Protein AF-A0A8J2U4X3-F1 (afdb_monomer_lite)

Organism: NCBI:txid508461

Secondary structure (DSSP, 8-state):
------SHHHHHHHHTT----GGGGSSS--HHHHHHHHHHHHHH-S-HHHHHHHHHH-TTSEEEEEEGGGG-SPPPSEE-SSEEEEEEE-SSSS--EES-GGGEEEEEEEEP--

pLDDT: mean 76.76, std 17.28, range [42.09, 93.88]

Foldseek 3Di:
DDDDDDPPPPLLVVLVPDDDDVVVVPLFDDPVVVVSVVVVCVVRNDDPSSQVSVCVVRVQADEAEEAPVVVPPDDALADDPFWGKWFFFDDPDDTDTDNDRRRGRYIYIHTYDD

Radius of gyration: 14.83 Å; chains: 1; bounding box: 54×32×28 Å

InterPro domains:
  IPR046132 Domain of unknown function DUF6129 [PF19624] (53-111)

Sequence (114 aa):
MTMLDTPVYEEAQLVQQFSPTPESSSEQLSMAFLNELADMLIAYHPSWQTVQWLRQRFPAIRFLLCSEDDMADREPFLGFEEFGFYLMAGGWGCASLTEDIDKSVGVIIATVES

Structure (mmCIF, N/CA/C/O backbone):
data_AF-A0A8J2U4X3-F1
#
_entry.id   AF-A0A8J2U4X3-F1
#
loop_
_atom_site.group_PDB
_atom_site.id
_atom_site.type_symbol
_atom_site.label_atom_id
_atom_site.label_alt_id
_atom_site.label_comp_id
_atom_site.label_asym_id
_atom_site.label_entity_id
_atom_site.label_seq_id
_atom_site.pdbx_PDB_ins_code
_atom_site.Cartn_x
_atom_site.Cartn_y
_atom_site.Cartn_z
_atom_site.occupancy
_atom_site.B_iso_or_equiv
_atom_site.auth_seq_id
_atom_site.auth_comp_id
_atom_site.auth_asym_id
_atom_site.auth_atom_id
_atom_site.pdbx_PDB_model_num
ATOM 1 N N . MET A 1 1 ? 40.016 3.148 1.981 1.00 42.12 1 MET A N 1
ATOM 2 C CA . MET A 1 1 ? 39.269 4.416 2.098 1.00 42.12 1 MET A CA 1
ATOM 3 C C . MET A 1 1 ? 37.998 4.233 1.280 1.00 42.12 1 MET A C 1
ATOM 5 O O . MET A 1 1 ? 37.941 4.656 0.136 1.00 42.12 1 MET A O 1
ATOM 9 N N . THR A 1 2 ? 37.052 3.448 1.795 1.00 42.09 2 THR A N 1
ATOM 10 C CA . THR A 1 2 ? 35.847 3.057 1.049 1.00 42.09 2 THR A CA 1
ATOM 11 C C . THR A 1 2 ? 34.768 4.064 1.399 1.00 42.09 2 THR A C 1
ATOM 13 O O . THR A 1 2 ? 34.184 3.998 2.472 1.00 42.09 2 THR A O 1
ATOM 16 N N . MET A 1 3 ? 34.606 5.064 0.547 1.00 50.16 3 MET A N 1
ATOM 17 C CA . MET A 1 3 ? 33.557 6.070 0.641 1.00 50.16 3 MET A CA 1
ATOM 18 C C . MET A 1 3 ? 33.057 6.230 -0.783 1.00 50.16 3 MET A C 1
ATOM 20 O O . MET A 1 3 ? 33.843 6.677 -1.613 1.00 50.16 3 MET A O 1
ATOM 24 N N . LEU A 1 4 ? 31.836 5.758 -1.040 1.00 51.00 4 LEU A N 1
ATOM 25 C CA . LEU A 1 4 ? 30.900 6.096 -2.124 1.00 51.00 4 LEU A CA 1
ATOM 26 C C . LEU A 1 4 ? 29.972 4.886 -2.336 1.00 51.00 4 LEU A C 1
ATOM 28 O O . LEU A 1 4 ? 30.073 4.177 -3.327 1.00 51.00 4 LEU A O 1
ATOM 32 N N . ASP A 1 5 ? 29.099 4.638 -1.362 1.00 42.75 5 ASP A N 1
ATOM 33 C CA . ASP A 1 5 ? 27.830 3.945 -1.598 1.00 42.75 5 ASP A CA 1
ATOM 34 C C . ASP A 1 5 ? 26.792 4.634 -0.711 1.00 42.75 5 ASP A C 1
ATOM 36 O O . ASP A 1 5 ? 26.521 4.243 0.423 1.00 42.75 5 ASP A O 1
ATOM 40 N N . THR A 1 6 ? 26.332 5.791 -1.180 1.00 51.97 6 THR A N 1
ATOM 41 C CA . THR A 1 6 ? 25.184 6.462 -0.581 1.00 51.97 6 THR A CA 1
ATOM 42 C C . THR A 1 6 ? 24.289 6.968 -1.703 1.00 51.97 6 THR A C 1
ATOM 44 O O . THR A 1 6 ? 24.535 8.045 -2.241 1.00 51.97 6 THR A O 1
ATOM 47 N N . PRO A 1 7 ? 23.249 6.195 -2.043 1.00 43.19 7 PRO A N 1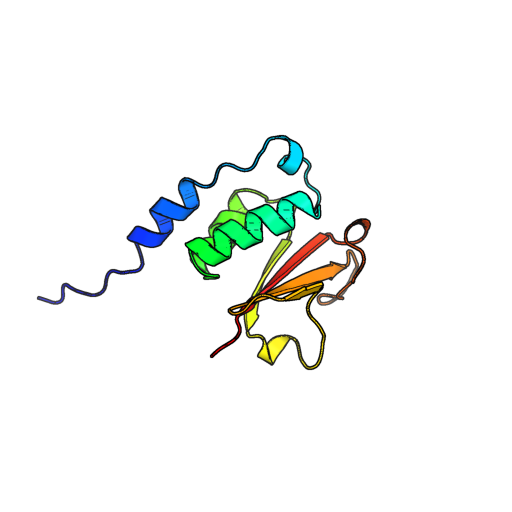
ATOM 48 C CA . PRO A 1 7 ? 21.988 6.779 -2.485 1.00 43.19 7 PRO A CA 1
ATOM 49 C C . PRO A 1 7 ? 20.815 6.432 -1.550 1.00 43.19 7 PRO A C 1
ATOM 51 O O . PRO A 1 7 ? 19.686 6.774 -1.841 1.00 43.19 7 PRO A O 1
ATOM 54 N N . VAL A 1 8 ? 21.050 5.806 -0.390 1.00 47.69 8 VAL A N 1
ATOM 55 C CA . VAL A 1 8 ? 19.967 5.386 0.533 1.00 47.69 8 VAL A CA 1
ATOM 56 C C . VAL A 1 8 ? 19.466 6.526 1.444 1.00 47.69 8 VAL A C 1
ATOM 58 O O . VAL A 1 8 ? 18.379 6.448 2.015 1.00 47.69 8 VAL A O 1
ATOM 61 N N . TYR A 1 9 ? 20.247 7.598 1.625 1.00 43.91 9 TYR A N 1
ATOM 62 C CA . TYR A 1 9 ? 19.942 8.649 2.613 1.00 43.91 9 TYR A CA 1
ATOM 63 C C . TYR A 1 9 ? 19.101 9.815 2.077 1.00 43.91 9 TYR A C 1
ATOM 65 O O . TYR A 1 9 ? 18.384 10.439 2.858 1.00 43.91 9 TYR A O 1
ATOM 73 N N . GLU A 1 10 ? 19.179 10.117 0.781 1.00 47.47 10 GLU A N 1
ATOM 74 C CA . GLU A 1 10 ? 18.526 11.303 0.209 1.00 47.47 10 GLU A CA 1
ATOM 75 C C . GLU A 1 10 ? 17.026 11.053 -0.038 1.00 47.47 10 GLU A C 1
ATOM 77 O O . GLU A 1 10 ? 16.191 11.903 0.270 1.00 47.47 10 GLU A O 1
ATOM 82 N N . GLU A 1 11 ? 16.660 9.829 -0.432 1.00 44.81 11 GLU A N 1
ATOM 83 C CA . GLU A 1 11 ? 15.263 9.413 -0.636 1.00 44.81 11 GLU A CA 1
ATOM 84 C C . GLU A 1 11 ? 14.458 9.434 0.674 1.00 44.81 11 GLU A C 1
ATOM 86 O O . GLU A 1 11 ? 13.320 9.903 0.726 1.00 44.81 11 GLU A O 1
ATOM 91 N N . ALA A 1 12 ? 15.085 9.036 1.787 1.00 48.09 12 ALA A N 1
ATOM 92 C CA . ALA A 1 12 ? 14.458 9.032 3.107 1.00 48.09 12 ALA A CA 1
ATOM 93 C C . ALA A 1 12 ? 14.079 10.437 3.619 1.00 48.09 12 ALA A C 1
ATOM 95 O O . ALA A 1 12 ? 13.192 10.555 4.470 1.00 48.09 12 ALA A O 1
ATOM 96 N N . GLN A 1 13 ? 14.736 11.503 3.148 1.00 50.28 13 GLN A N 1
ATOM 97 C CA . GLN A 1 13 ? 14.390 12.881 3.520 1.00 50.28 13 GLN A CA 1
ATOM 98 C C . GLN A 1 13 ? 13.193 13.421 2.738 1.00 50.28 13 GLN A C 1
ATOM 100 O O . GLN A 1 13 ? 12.420 14.204 3.288 1.00 50.28 13 GLN A O 1
ATOM 105 N N . LEU A 1 14 ? 13.010 12.978 1.496 1.00 52.56 14 LEU A N 1
ATOM 106 C CA . LEU A 1 14 ? 11.926 13.441 0.639 1.00 52.56 14 LEU A CA 1
ATOM 107 C C . LEU A 1 14 ? 10.576 12.820 1.025 1.00 52.56 14 LEU A C 1
ATOM 109 O O . LEU A 1 14 ? 9.575 13.528 1.118 1.00 52.56 14 LEU A O 1
ATOM 113 N N . VAL A 1 15 ? 10.562 11.533 1.387 1.00 51.53 15 VAL A N 1
ATOM 114 C CA . VAL A 1 15 ? 9.349 10.846 1.870 1.00 51.53 15 VAL A CA 1
ATOM 115 C C . VAL A 1 15 ? 8.791 11.511 3.143 1.00 51.53 15 VAL A C 1
ATOM 117 O O . VAL A 1 15 ? 7.581 11.582 3.341 1.00 51.53 15 VAL A O 1
ATOM 120 N N . GLN A 1 16 ? 9.651 12.102 3.981 1.00 52.78 16 GLN A N 1
ATOM 121 C CA . GLN A 1 16 ? 9.237 12.852 5.177 1.00 52.78 16 GLN A CA 1
ATOM 122 C C . GLN A 1 16 ? 8.562 14.202 4.876 1.00 52.78 16 GLN A C 1
ATOM 124 O O . GLN A 1 16 ? 7.982 14.794 5.787 1.00 52.78 16 GLN A O 1
ATOM 129 N N . GLN A 1 17 ? 8.623 14.697 3.636 1.00 59.00 17 GLN A N 1
ATOM 130 C CA . GLN A 1 17 ? 7.935 15.923 3.218 1.00 59.00 17 GLN A CA 1
ATOM 131 C C . GLN A 1 17 ? 6.505 15.665 2.726 1.00 59.00 17 GLN A C 1
ATOM 133 O O . GLN A 1 17 ? 5.726 16.617 2.632 1.00 59.00 17 GLN A O 1
ATOM 138 N N . PHE A 1 18 ? 6.127 14.406 2.468 1.00 59.47 18 PHE A N 1
ATOM 139 C CA . PHE A 1 18 ? 4.749 14.061 2.134 1.00 59.47 18 PHE A CA 1
ATOM 140 C C . PHE A 1 18 ? 3.840 14.321 3.343 1.00 59.47 18 PHE A C 1
ATOM 142 O O . PHE A 1 18 ? 3.921 13.668 4.387 1.00 59.47 18 PHE A O 1
ATOM 149 N N . SER A 1 19 ? 2.971 15.318 3.204 1.00 53.94 19 SER A N 1
ATOM 150 C CA . SER A 1 19 ? 1.962 15.664 4.199 1.00 53.94 19 SER A CA 1
ATOM 151 C C . SER A 1 19 ? 0.605 15.235 3.655 1.00 53.94 19 SER A C 1
ATOM 153 O O . SER A 1 19 ? 0.100 15.916 2.764 1.00 53.94 19 SER A O 1
ATOM 155 N N . PRO A 1 20 ? 0.013 14.131 4.148 1.00 56.59 20 PRO A N 1
ATOM 156 C CA . PRO A 1 20 ? -1.321 13.738 3.714 1.00 56.59 20 PRO A CA 1
ATOM 157 C C . PRO A 1 20 ? -2.327 14.832 4.070 1.00 56.59 20 PRO A C 1
ATOM 159 O O . PRO A 1 20 ? -2.236 15.455 5.136 1.00 56.59 20 PRO A O 1
ATOM 162 N N . THR A 1 21 ? -3.300 15.051 3.193 1.00 48.31 21 THR A N 1
ATOM 163 C CA . THR A 1 21 ? -4.430 15.934 3.479 1.00 48.31 21 THR A CA 1
ATOM 164 C C . THR A 1 21 ? -5.246 15.417 4.684 1.00 48.31 21 THR A C 1
ATOM 166 O O . THR A 1 21 ? -5.257 14.220 4.988 1.00 48.31 21 THR A O 1
ATOM 169 N N . PRO A 1 22 ? -5.919 16.300 5.448 1.00 48.06 22 PRO A N 1
ATOM 170 C CA . PRO A 1 22 ? -6.652 15.914 6.660 1.00 48.06 22 PRO A CA 1
ATOM 171 C C . PRO A 1 22 ? -7.830 14.958 6.395 1.00 48.06 22 PRO A C 1
ATOM 173 O O . PRO A 1 22 ? -8.238 14.229 7.295 1.00 48.06 22 PRO A O 1
ATOM 176 N N . GLU A 1 23 ? -8.356 14.908 5.172 1.00 49.06 23 GLU A N 1
ATOM 177 C CA . GLU A 1 23 ? -9.344 13.911 4.729 1.00 49.06 23 GLU A CA 1
ATOM 178 C C . GLU A 1 23 ? -8.777 12.476 4.702 1.00 49.06 23 GLU A C 1
ATOM 180 O O . GLU A 1 23 ? -9.436 11.539 5.165 1.00 49.06 23 GLU A O 1
ATOM 185 N N . SER A 1 24 ? -7.502 12.325 4.335 1.00 50.44 24 SER A N 1
ATOM 186 C CA . SER A 1 24 ? -6.716 11.082 4.414 1.00 50.44 24 SER A CA 1
ATOM 187 C C . SER A 1 24 ? -6.269 10.714 5.841 1.00 50.44 24 SER A C 1
ATOM 189 O O . SER A 1 24 ? -5.544 9.744 6.043 1.00 50.44 24 SER A O 1
ATOM 191 N N . SER A 1 25 ? -6.690 11.476 6.861 1.00 48.56 25 SER A N 1
ATOM 192 C CA . SER A 1 25 ? -6.449 11.157 8.283 1.00 48.56 25 SER A CA 1
ATOM 193 C C . SER A 1 25 ? -7.521 10.249 8.888 1.00 48.56 25 SER A C 1
ATOM 195 O O . SER A 1 25 ? -7.427 9.876 10.057 1.00 48.56 25 SER A O 1
ATOM 197 N N . SER A 1 26 ? -8.547 9.898 8.112 1.00 53.22 26 SER A N 1
ATOM 198 C CA . SER A 1 26 ? -9.423 8.784 8.449 1.00 53.22 26 SER A CA 1
ATOM 199 C C . SER A 1 26 ? -8.628 7.493 8.251 1.00 53.22 26 SER A C 1
ATOM 201 O O . SER A 1 26 ? -8.012 7.296 7.214 1.00 53.22 26 SER A O 1
ATOM 203 N N . GLU A 1 27 ? -8.568 6.644 9.272 1.00 63.28 27 GLU A N 1
ATOM 204 C CA . GLU A 1 27 ? -7.792 5.391 9.344 1.00 63.28 27 GLU A CA 1
ATOM 205 C C . GLU A 1 27 ? -8.277 4.298 8.359 1.00 63.28 27 GLU A C 1
ATOM 207 O O . GLU A 1 27 ? -8.324 3.115 8.685 1.00 63.28 27 GLU A O 1
ATOM 212 N N . GLN A 1 28 ? -8.709 4.695 7.166 1.00 71.12 28 GLN A N 1
ATOM 213 C CA . GLN A 1 28 ? -9.379 3.892 6.159 1.00 71.12 28 GLN A CA 1
ATOM 214 C C . GLN A 1 28 ? -8.771 4.199 4.791 1.00 71.12 28 GLN A C 1
ATOM 216 O O . GLN A 1 28 ? -8.435 5.340 4.475 1.00 71.12 28 GLN A O 1
ATOM 221 N N . LEU A 1 29 ? -8.648 3.168 3.962 1.00 84.31 29 LEU A N 1
ATOM 222 C CA . LEU A 1 29 ? -8.287 3.343 2.563 1.00 84.31 29 LEU A CA 1
ATOM 223 C C . LEU A 1 29 ? -9.424 4.044 1.821 1.00 84.31 29 LEU A C 1
ATOM 225 O O . LEU A 1 29 ? -10.587 3.680 1.954 1.00 84.31 29 LEU A O 1
ATOM 229 N N . SER A 1 30 ? -9.074 5.044 1.019 1.00 87.94 30 SER A N 1
ATOM 230 C CA . SER A 1 30 ? -10.000 5.739 0.131 1.00 87.94 30 SER A CA 1
ATOM 231 C C . SER A 1 30 ? -9.351 5.944 -1.231 1.00 87.94 30 SER A C 1
ATOM 233 O O . SER A 1 30 ? -8.125 5.917 -1.359 1.00 87.94 30 SER A O 1
ATOM 235 N N . MET A 1 31 ? -10.170 6.159 -2.261 1.00 89.31 31 MET A N 1
ATOM 236 C CA . MET A 1 31 ? -9.659 6.382 -3.613 1.00 89.31 31 MET A CA 1
ATOM 237 C C . MET A 1 31 ? -8.788 7.645 -3.680 1.00 89.31 31 MET A C 1
ATOM 239 O O . MET A 1 31 ? -7.770 7.658 -4.364 1.00 89.31 31 MET A O 1
ATOM 243 N N . ALA A 1 32 ? -9.157 8.693 -2.934 1.00 88.69 32 ALA A N 1
ATOM 244 C CA . ALA A 1 32 ? -8.373 9.921 -2.840 1.00 88.69 32 ALA A CA 1
ATOM 245 C C . ALA A 1 32 ? -6.985 9.649 -2.243 1.00 88.69 32 ALA A C 1
ATOM 247 O O . ALA A 1 32 ? -5.981 10.038 -2.831 1.00 88.69 32 ALA A O 1
ATOM 248 N N . PHE A 1 33 ? -6.930 8.895 -1.142 1.00 88.38 33 PHE A N 1
ATOM 249 C CA . PHE A 1 33 ? -5.669 8.529 -0.506 1.00 88.38 33 PHE A CA 1
ATOM 250 C C . PHE A 1 33 ? -4.791 7.654 -1.409 1.00 88.38 33 PHE A C 1
ATOM 252 O O . PHE A 1 33 ? -3.589 7.881 -1.496 1.00 88.38 33 PHE A O 1
ATOM 259 N N . LEU A 1 34 ? -5.376 6.682 -2.121 1.00 91.56 34 LEU A N 1
ATOM 260 C CA . LEU A 1 34 ? -4.635 5.866 -3.088 1.00 91.56 34 LEU A CA 1
ATOM 261 C C . LEU A 1 34 ? -4.035 6.719 -4.211 1.00 91.56 34 LEU A C 1
ATOM 263 O O . LEU A 1 34 ? -2.889 6.492 -4.580 1.00 91.56 34 LEU A O 1
ATOM 267 N N . ASN A 1 35 ? -4.761 7.719 -4.713 1.00 91.50 35 ASN A N 1
ATOM 268 C CA . ASN A 1 35 ? -4.215 8.643 -5.707 1.00 91.50 35 ASN A CA 1
ATOM 269 C C . ASN A 1 35 ? -3.065 9.487 -5.132 1.00 91.50 35 ASN A C 1
ATOM 271 O O . ASN A 1 35 ? -2.021 9.583 -5.766 1.00 91.50 35 ASN A O 1
ATOM 275 N N . GLU A 1 36 ? -3.193 10.023 -3.910 1.00 90.38 36 GLU A N 1
ATOM 276 C CA . GLU A 1 36 ? -2.088 10.755 -3.267 1.00 90.38 36 GLU A CA 1
ATOM 277 C C . GLU A 1 36 ? -0.852 9.860 -3.047 1.00 90.38 36 GLU A C 1
ATOM 279 O O . GLU A 1 36 ? 0.285 10.302 -3.222 1.00 90.38 36 GLU A O 1
ATOM 284 N N . LEU A 1 37 ? -1.060 8.589 -2.679 1.00 90.75 37 LEU A N 1
ATOM 285 C CA . LEU A 1 37 ? 0.019 7.607 -2.583 1.00 90.75 37 LEU A CA 1
ATOM 286 C C . LEU A 1 37 ? 0.648 7.319 -3.943 1.00 90.75 37 LEU A C 1
ATOM 288 O O . LEU A 1 37 ? 1.864 7.166 -4.006 1.00 90.75 37 LEU A O 1
ATOM 292 N N . ALA A 1 38 ? -0.147 7.241 -5.009 1.00 92.44 38 ALA A N 1
ATOM 293 C CA . ALA A 1 38 ? 0.365 7.028 -6.354 1.00 92.44 38 ALA A CA 1
ATOM 294 C C . ALA A 1 38 ? 1.290 8.171 -6.779 1.00 92.44 38 ALA A C 1
ATOM 296 O O . ALA A 1 38 ? 2.425 7.900 -7.151 1.00 92.44 38 ALA A O 1
ATOM 297 N N . ASP A 1 39 ? 0.860 9.430 -6.643 1.00 91.25 39 ASP A N 1
ATOM 298 C CA . ASP A 1 39 ? 1.698 10.603 -6.933 1.00 91.25 39 ASP A CA 1
ATOM 299 C C . ASP A 1 39 ? 3.020 10.568 -6.148 1.00 91.25 39 ASP A C 1
ATOM 301 O O . ASP A 1 39 ? 4.095 10.815 -6.696 1.00 91.25 39 ASP A O 1
ATOM 305 N N . MET A 1 40 ? 2.958 10.203 -4.865 1.00 89.81 40 MET A N 1
ATOM 306 C CA . MET A 1 40 ? 4.139 10.071 -4.010 1.00 89.81 40 MET A CA 1
ATOM 307 C C . MET A 1 40 ? 5.076 8.950 -4.486 1.00 89.81 40 MET A C 1
ATOM 309 O O . MET A 1 40 ? 6.285 9.153 -4.566 1.00 89.81 40 MET A O 1
ATOM 313 N N . LEU A 1 41 ? 4.543 7.781 -4.843 1.00 91.06 41 LEU A N 1
ATOM 314 C CA . LEU A 1 41 ? 5.340 6.645 -5.315 1.00 91.06 41 LEU A CA 1
ATOM 315 C C . LEU A 1 41 ? 5.878 6.841 -6.732 1.00 91.06 41 LEU A C 1
ATOM 317 O O . LEU A 1 41 ? 6.943 6.322 -7.029 1.00 91.06 41 LEU A O 1
ATOM 321 N N . ILE A 1 42 ? 5.200 7.610 -7.580 1.00 90.19 42 ILE A N 1
ATOM 322 C CA . ILE A 1 42 ? 5.728 8.034 -8.883 1.00 90.19 42 ILE A CA 1
ATOM 323 C C . ILE A 1 42 ? 6.903 9.002 -8.683 1.00 90.19 42 ILE A C 1
ATOM 325 O O . ILE A 1 42 ? 7.882 8.953 -9.419 1.00 90.19 42 ILE A O 1
ATOM 329 N N . ALA A 1 43 ? 6.837 9.876 -7.674 1.00 88.12 43 ALA A N 1
ATOM 330 C CA . ALA A 1 43 ? 7.902 10.838 -7.397 1.00 88.12 43 ALA A CA 1
ATOM 331 C C . ALA A 1 43 ? 9.128 10.231 -6.686 1.00 88.12 43 ALA A C 1
ATOM 333 O O . ALA A 1 43 ? 10.240 10.721 -6.880 1.00 88.12 43 ALA A O 1
ATOM 334 N N . TYR A 1 44 ? 8.931 9.216 -5.835 1.00 85.62 44 TYR A N 1
ATOM 335 C CA . TYR A 1 44 ? 9.972 8.683 -4.935 1.00 85.62 44 TYR A CA 1
ATOM 336 C C . TYR A 1 44 ? 10.259 7.190 -5.093 1.00 85.62 44 TYR A C 1
ATOM 338 O O . TYR A 1 44 ? 11.059 6.646 -4.336 1.00 85.62 44 TYR A O 1
ATOM 346 N N . HIS A 1 45 ? 9.601 6.542 -6.048 1.00 87.12 45 HIS A N 1
ATOM 347 C CA . HIS A 1 45 ? 9.630 5.109 -6.305 1.00 87.12 45 HIS A CA 1
ATOM 348 C C . HIS A 1 45 ? 9.151 4.222 -5.126 1.00 87.12 45 HIS A C 1
ATOM 350 O O . HIS A 1 45 ? 9.333 4.505 -3.930 1.00 87.12 45 HIS A O 1
ATOM 356 N N . PRO A 1 46 ? 8.507 3.086 -5.433 1.00 88.62 46 PRO A N 1
ATOM 357 C CA . PRO A 1 46 ? 8.136 2.092 -4.434 1.00 88.62 46 PRO A CA 1
ATOM 358 C C . PRO A 1 46 ? 9.366 1.335 -3.915 1.00 88.62 46 PRO A C 1
ATOM 360 O O . PRO A 1 46 ? 9.899 0.443 -4.566 1.00 88.62 46 PRO A O 1
ATOM 363 N N . SER A 1 47 ? 9.797 1.658 -2.693 1.00 89.25 47 SER A N 1
ATOM 364 C CA . SER A 1 47 ? 10.929 1.007 -2.026 1.00 89.25 47 SER A CA 1
ATOM 365 C C . SER A 1 47 ? 10.587 0.553 -0.607 1.00 89.25 47 SER A C 1
ATOM 367 O O . SER A 1 47 ? 9.589 0.968 -0.003 1.00 89.25 47 SER A O 1
ATOM 369 N N . TRP A 1 48 ? 11.447 -0.289 -0.023 1.00 86.75 48 TRP A N 1
ATOM 370 C CA . TRP A 1 48 ? 11.299 -0.705 1.374 1.00 86.75 48 TRP A CA 1
ATOM 371 C C . TRP A 1 48 ? 11.262 0.501 2.323 1.00 86.75 48 TRP A C 1
ATOM 373 O O . TRP A 1 48 ? 10.489 0.498 3.280 1.00 86.75 48 TRP A O 1
ATOM 383 N N . GLN A 1 49 ? 12.047 1.546 2.047 1.00 86.38 49 GLN A N 1
ATOM 384 C CA . GLN A 1 49 ? 12.095 2.754 2.872 1.00 86.38 49 GLN A CA 1
ATOM 385 C C . GLN A 1 49 ? 10.774 3.522 2.813 1.00 86.38 49 GLN A C 1
ATOM 387 O O . GLN A 1 49 ? 10.223 3.863 3.864 1.00 86.38 49 GLN A O 1
ATOM 392 N N . THR A 1 50 ? 10.227 3.714 1.611 1.00 88.00 50 THR A N 1
ATOM 393 C CA . THR A 1 50 ? 8.937 4.382 1.411 1.00 88.00 50 THR A CA 1
ATOM 394 C C . THR A 1 50 ? 7.815 3.627 2.128 1.00 88.00 50 THR A C 1
ATOM 396 O O . THR A 1 50 ? 7.019 4.220 2.858 1.00 88.00 50 THR A O 1
ATOM 399 N N . VAL A 1 51 ? 7.803 2.292 2.045 1.00 89.25 51 VAL A N 1
ATOM 400 C CA . VAL A 1 51 ? 6.800 1.464 2.735 1.00 89.25 51 VAL A CA 1
ATOM 401 C C . VAL A 1 51 ? 6.968 1.459 4.256 1.00 89.25 51 VAL A C 1
ATOM 403 O O . VAL A 1 51 ? 5.971 1.487 4.981 1.00 89.25 51 VAL A O 1
ATOM 406 N N . GLN A 1 52 ? 8.196 1.449 4.780 1.00 87.38 52 GLN A N 1
ATOM 407 C CA . GLN A 1 52 ? 8.418 1.583 6.225 1.00 87.38 52 GLN A CA 1
ATOM 408 C C . GLN A 1 52 ? 7.900 2.920 6.750 1.00 87.38 52 GLN A C 1
ATOM 410 O O . GLN A 1 52 ? 7.258 2.953 7.801 1.00 87.38 52 GLN A O 1
ATOM 415 N N . TRP A 1 53 ? 8.128 4.004 6.009 1.00 86.12 53 TRP A N 1
ATOM 416 C CA . TRP A 1 53 ? 7.606 5.316 6.366 1.00 86.12 53 TRP A CA 1
ATOM 417 C C . TRP A 1 53 ? 6.072 5.332 6.381 1.00 86.12 53 TRP A C 1
ATOM 419 O O . TRP A 1 53 ? 5.477 5.767 7.368 1.00 86.12 53 TRP A O 1
ATOM 429 N N . LEU A 1 54 ? 5.424 4.760 5.358 1.00 88.75 54 LEU A N 1
ATOM 430 C CA . LEU A 1 54 ? 3.962 4.632 5.301 1.00 88.75 54 LEU A CA 1
ATOM 431 C C . LEU A 1 54 ? 3.396 3.864 6.500 1.00 88.75 54 LEU A C 1
ATOM 433 O O . LEU A 1 54 ? 2.431 4.309 7.117 1.00 88.75 54 LEU A O 1
ATOM 437 N N . ARG A 1 55 ? 4.031 2.753 6.893 1.00 88.38 55 ARG A N 1
ATOM 438 C CA . ARG A 1 55 ? 3.627 1.963 8.071 1.00 88.38 55 ARG A CA 1
ATOM 439 C C . ARG A 1 55 ? 3.748 2.742 9.379 1.00 88.38 55 ARG A C 1
ATOM 441 O O . ARG A 1 55 ? 2.918 2.568 10.266 1.00 88.38 55 ARG A O 1
ATOM 448 N N . GLN A 1 56 ? 4.779 3.575 9.516 1.00 85.94 56 GLN A N 1
ATOM 449 C CA . GLN A 1 56 ? 4.946 4.431 10.693 1.00 85.94 56 GLN A CA 1
ATOM 450 C C . GLN A 1 56 ? 3.917 5.564 10.713 1.00 85.94 56 GLN A C 1
ATOM 452 O O . GLN A 1 56 ? 3.403 5.909 11.776 1.00 85.94 56 GLN A O 1
ATOM 457 N N . ARG A 1 57 ? 3.607 6.137 9.545 1.00 85.25 57 ARG A N 1
ATOM 458 C CA . ARG A 1 57 ? 2.697 7.277 9.418 1.00 85.25 57 ARG A CA 1
ATOM 459 C C . ARG A 1 57 ? 1.223 6.888 9.530 1.00 85.25 57 ARG A C 1
ATOM 461 O O . ARG A 1 57 ? 0.456 7.658 10.109 1.00 85.25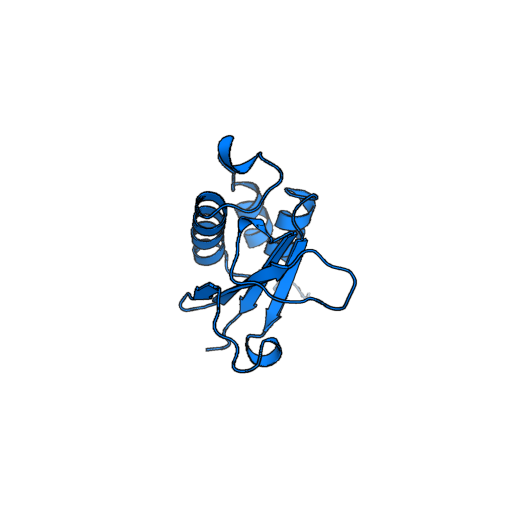 57 ARG A O 1
ATOM 468 N N . PHE A 1 58 ? 0.852 5.719 9.009 1.00 87.19 58 PHE A N 1
ATOM 469 C CA . PHE A 1 58 ? -0.520 5.208 8.934 1.00 87.19 58 PHE A CA 1
ATOM 470 C C . PHE A 1 58 ? -0.612 3.788 9.525 1.00 87.19 58 PHE A C 1
ATOM 472 O O . PHE A 1 58 ? -0.841 2.822 8.797 1.00 87.19 58 PHE A O 1
ATOM 479 N N . PRO A 1 59 ? -0.452 3.625 10.851 1.00 84.06 59 PRO A N 1
ATOM 480 C CA . PRO A 1 59 ? -0.391 2.306 11.492 1.00 84.06 59 PRO A CA 1
ATOM 481 C C . PRO A 1 59 ? -1.693 1.493 11.397 1.00 84.06 59 PRO A C 1
ATOM 483 O O . PRO A 1 59 ? -1.669 0.277 11.590 1.00 84.06 59 PRO A O 1
ATOM 486 N N . ALA A 1 60 ? -2.824 2.142 11.109 1.00 84.38 60 ALA A N 1
ATOM 487 C CA . ALA A 1 60 ? -4.112 1.482 10.909 1.00 84.38 60 ALA A CA 1
ATOM 488 C C . ALA A 1 60 ? -4.239 0.794 9.537 1.00 84.38 60 ALA A C 1
ATOM 490 O O . ALA A 1 60 ? -5.031 -0.136 9.390 1.00 84.38 60 ALA A O 1
ATOM 491 N N . ILE A 1 61 ? -3.441 1.215 8.549 1.00 86.81 61 ILE A N 1
ATOM 492 C CA . ILE A 1 61 ? -3.459 0.676 7.188 1.00 86.81 61 ILE A CA 1
ATOM 493 C C . ILE A 1 61 ? -2.292 -0.296 7.035 1.00 86.81 61 ILE A C 1
ATOM 495 O O . ILE A 1 61 ? -1.141 0.008 7.357 1.00 86.81 61 ILE A O 1
ATOM 499 N N . ARG A 1 62 ? -2.566 -1.494 6.517 1.00 88.56 62 ARG A N 1
ATOM 500 C CA . ARG A 1 62 ? -1.495 -2.446 6.207 1.00 88.56 62 ARG A CA 1
ATOM 501 C C . ARG A 1 62 ? -0.865 -2.097 4.864 1.00 88.56 62 ARG A C 1
ATOM 503 O O . ARG A 1 62 ? -1.565 -2.025 3.863 1.00 88.56 62 ARG A O 1
ATOM 510 N N . PHE A 1 63 ? 0.457 -1.972 4.833 1.00 90.69 63 PHE A N 1
ATOM 511 C CA . PHE A 1 63 ? 1.221 -1.828 3.591 1.00 90.69 63 PHE A CA 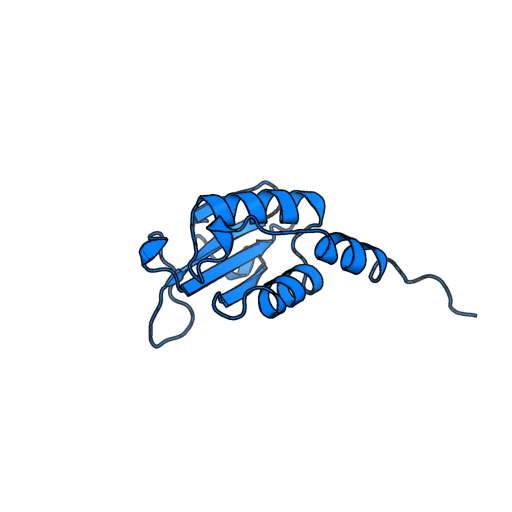1
ATOM 512 C C . PHE A 1 63 ? 2.130 -3.030 3.393 1.00 90.69 63 PHE A C 1
ATOM 514 O O . PHE A 1 63 ? 2.845 -3.418 4.324 1.00 90.69 63 PHE A O 1
ATOM 521 N N . LEU A 1 64 ? 2.143 -3.594 2.192 1.00 90.19 64 LEU A N 1
ATOM 522 C CA . LEU A 1 64 ? 3.089 -4.628 1.771 1.00 90.19 64 LEU A CA 1
ATOM 523 C C . LEU A 1 64 ? 3.794 -4.174 0.491 1.00 90.19 64 LEU A C 1
ATOM 525 O O . LEU A 1 64 ? 3.182 -3.501 -0.331 1.00 90.19 64 LEU A O 1
ATOM 529 N N . LEU A 1 65 ? 5.069 -4.535 0.355 1.00 90.69 65 LEU A N 1
ATOM 530 C CA . LEU A 1 65 ? 5.856 -4.347 -0.862 1.00 90.69 65 LEU A CA 1
ATOM 531 C C . LEU A 1 65 ? 6.223 -5.732 -1.382 1.00 90.69 65 LEU A C 1
ATOM 533 O O . LEU A 1 65 ? 6.785 -6.520 -0.616 1.00 90.69 65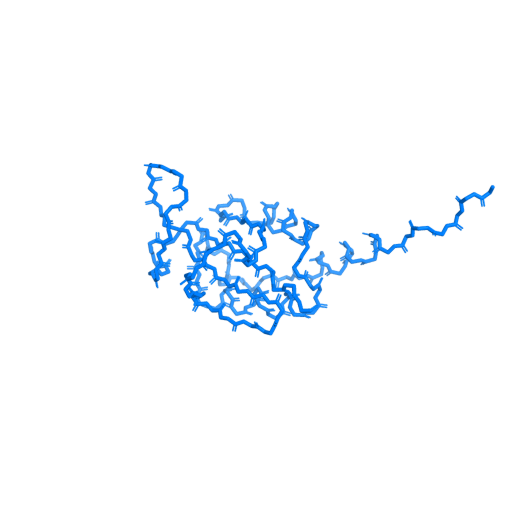 LEU A O 1
ATOM 537 N N . CYS A 1 66 ? 5.900 -6.007 -2.638 1.00 87.94 66 CYS A N 1
ATOM 538 C CA . CYS A 1 66 ? 6.181 -7.272 -3.314 1.00 87.94 66 CYS A CA 1
ATOM 539 C C . CYS A 1 66 ? 6.625 -6.997 -4.756 1.00 87.94 66 CYS A C 1
ATOM 541 O O . CYS A 1 66 ? 6.473 -5.874 -5.235 1.00 87.94 66 CYS A O 1
ATOM 543 N N . SER A 1 67 ? 7.144 -8.012 -5.444 1.00 85.56 67 SER A N 1
ATOM 544 C CA . SER A 1 67 ? 7.298 -7.935 -6.899 1.00 85.56 67 SER A CA 1
ATOM 545 C C . SER A 1 67 ? 5.963 -8.257 -7.576 1.00 85.56 67 SER A C 1
ATOM 547 O O . SER A 1 67 ? 5.118 -8.933 -6.984 1.00 85.56 67 SER A O 1
ATOM 549 N N . GLU A 1 68 ? 5.752 -7.795 -8.808 1.00 83.62 68 GLU A N 1
ATOM 550 C CA . GLU A 1 68 ? 4.601 -8.212 -9.621 1.00 83.62 68 GLU A CA 1
ATOM 551 C C . GLU A 1 68 ? 4.546 -9.742 -9.792 1.00 83.62 68 GLU A C 1
ATOM 553 O O . GLU A 1 68 ? 3.462 -10.321 -9.752 1.00 83.62 68 GLU A O 1
ATOM 558 N N . ASP A 1 69 ? 5.701 -10.414 -9.848 1.00 82.25 69 ASP A N 1
ATOM 559 C CA . ASP A 1 69 ? 5.795 -11.881 -9.946 1.00 82.25 69 ASP A CA 1
ATOM 560 C C . ASP A 1 69 ? 5.085 -12.602 -8.775 1.00 82.25 69 ASP A C 1
ATOM 562 O O . ASP A 1 69 ? 4.466 -13.652 -8.954 1.00 82.25 69 ASP A O 1
ATOM 566 N N . ASP A 1 70 ? 5.063 -11.988 -7.582 1.00 80.81 70 ASP A N 1
ATOM 567 C CA . ASP A 1 70 ? 4.370 -12.521 -6.400 1.00 80.81 70 ASP A CA 1
ATOM 568 C C . ASP A 1 70 ? 2.834 -12.381 -6.476 1.00 80.81 70 ASP A C 1
ATOM 570 O O . ASP A 1 70 ? 2.113 -13.002 -5.6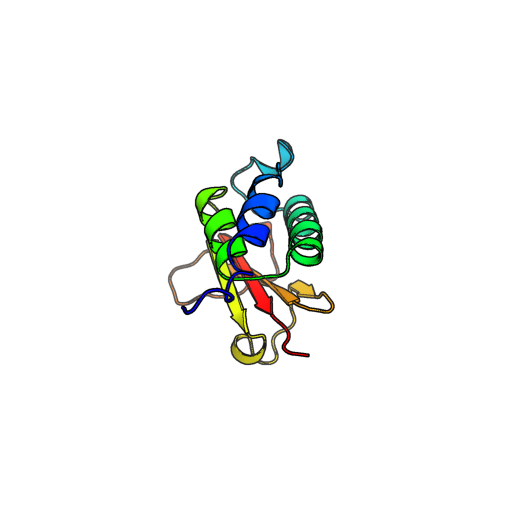85 1.00 80.81 70 ASP A O 1
ATOM 574 N N . MET A 1 71 ? 2.305 -11.559 -7.391 1.00 80.56 71 MET A N 1
ATOM 575 C CA . MET A 1 71 ? 0.861 -11.321 -7.536 1.00 80.56 71 MET A CA 1
ATOM 576 C C . MET A 1 71 ? 0.165 -12.334 -8.449 1.00 80.56 71 MET A C 1
ATOM 578 O O . MET A 1 71 ? -1.069 -12.415 -8.419 1.00 80.56 71 MET A O 1
ATOM 582 N N . ALA A 1 72 ? 0.931 -13.161 -9.174 1.00 74.38 72 ALA A N 1
ATOM 583 C CA . ALA A 1 72 ? 0.445 -14.033 -10.248 1.00 74.38 72 ALA A CA 1
ATOM 584 C C . ALA A 1 72 ? -0.318 -13.246 -11.345 1.00 74.38 72 ALA A C 1
ATOM 586 O O . ALA A 1 72 ? -0.247 -12.026 -11.394 1.00 74.38 72 ALA A O 1
ATOM 587 N N . ASP A 1 73 ? -1.080 -13.929 -12.211 1.00 74.31 73 ASP A N 1
ATOM 588 C CA . ASP A 1 73 ? -1.969 -13.343 -13.246 1.00 74.31 73 ASP A CA 1
ATOM 589 C C . ASP A 1 73 ? -3.163 -12.531 -12.671 1.00 74.31 73 ASP A C 1
ATOM 591 O O . ASP A 1 73 ? -4.255 -12.494 -13.242 1.00 74.31 73 ASP A O 1
ATOM 595 N N . ARG A 1 74 ? -3.027 -11.927 -11.485 1.00 82.12 74 ARG A N 1
ATOM 596 C CA . ARG A 1 74 ? -4.071 -11.078 -10.905 1.00 82.12 74 ARG A CA 1
ATOM 597 C C . ARG A 1 74 ? -3.929 -9.661 -11.427 1.00 82.12 74 ARG A C 1
ATOM 599 O O . ARG A 1 74 ? -2.839 -9.107 -11.431 1.00 82.12 74 ARG A O 1
ATOM 606 N N . GLU A 1 75 ? -5.052 -9.054 -11.782 1.00 85.94 75 GLU A N 1
ATOM 607 C CA . GLU A 1 75 ? -5.062 -7.655 -12.191 1.00 85.94 75 GLU A CA 1
ATOM 608 C C . GLU A 1 75 ? -4.930 -6.728 -10.970 1.00 85.94 75 GLU A C 1
ATOM 610 O O . GLU A 1 75 ? -5.550 -6.981 -9.925 1.00 85.94 75 GLU A O 1
ATOM 615 N N . PRO A 1 76 ? -4.129 -5.654 -11.072 1.00 91.50 76 PRO A N 1
ATOM 616 C CA . PRO A 1 76 ? -4.067 -4.638 -10.036 1.00 91.50 76 PRO A CA 1
ATOM 617 C C . PRO A 1 76 ? -5.396 -3.881 -9.955 1.00 91.50 76 PRO A C 1
ATOM 619 O O . PRO A 1 76 ? -6.032 -3.590 -10.965 1.00 91.50 76 PRO A O 1
ATOM 622 N N . PHE A 1 77 ? -5.778 -3.481 -8.743 1.00 92.88 77 PHE A N 1
ATOM 623 C CA . PHE A 1 77 ? -6.891 -2.553 -8.532 1.00 92.88 77 PHE A CA 1
ATOM 624 C C . PHE A 1 77 ? -6.604 -1.193 -9.186 1.00 92.88 77 PHE A C 1
ATOM 626 O O . PHE A 1 77 ? -7.491 -0.589 -9.786 1.00 92.88 77 PHE A O 1
ATOM 633 N N . LEU A 1 78 ? -5.352 -0.725 -9.095 1.00 93.12 78 LEU A N 1
ATOM 634 C CA . LEU A 1 78 ? -4.839 0.412 -9.864 1.00 93.12 78 LEU A CA 1
ATOM 635 C C . LEU A 1 78 ? -3.458 0.077 -10.416 1.00 93.12 78 LEU A C 1
ATOM 637 O O . LEU A 1 78 ? -2.549 -0.212 -9.643 1.00 93.12 78 LEU A O 1
ATOM 641 N N . GLY A 1 79 ? -3.307 0.109 -11.738 1.00 92.00 79 GLY A N 1
ATOM 642 C CA . GLY A 1 79 ? -2.034 -0.124 -12.421 1.00 92.00 79 GLY A CA 1
ATOM 643 C C . GLY A 1 79 ? -1.350 1.180 -12.828 1.00 92.00 79 GLY A C 1
ATOM 644 O O . GLY A 1 79 ? -2.008 2.100 -13.316 1.00 92.00 79 GLY A O 1
ATOM 645 N N . PHE A 1 80 ? -0.033 1.228 -12.658 1.00 90.88 80 PHE A N 1
ATOM 646 C CA . PHE A 1 80 ? 0.863 2.304 -13.084 1.00 90.88 80 PHE A CA 1
ATOM 647 C C . PHE A 1 80 ? 2.040 1.703 -13.868 1.00 90.88 80 PHE A C 1
ATOM 649 O O . PHE A 1 80 ? 2.205 0.487 -13.899 1.00 90.88 80 PHE A O 1
ATOM 656 N N . GLU A 1 81 ? 2.857 2.542 -14.512 1.00 88.75 81 GLU A N 1
ATOM 657 C CA . GLU A 1 81 ? 3.967 2.065 -15.358 1.00 88.75 81 GLU A CA 1
ATOM 658 C C . GLU A 1 81 ? 5.022 1.261 -14.577 1.00 88.75 81 GLU A C 1
ATOM 660 O O . GLU A 1 81 ? 5.543 0.282 -15.098 1.00 88.75 81 GLU A O 1
ATOM 665 N N . GLU A 1 82 ? 5.309 1.638 -13.327 1.00 88.50 82 GLU A N 1
ATOM 666 C CA . GLU A 1 82 ? 6.372 1.020 -12.512 1.00 88.50 82 GLU A CA 1
ATOM 667 C C . GLU A 1 82 ? 5.840 0.156 -11.353 1.00 88.50 82 GLU A C 1
ATOM 669 O O . GLU A 1 82 ? 6.606 -0.535 -10.678 1.00 88.50 82 GLU A O 1
ATOM 674 N N . PHE A 1 83 ? 4.535 0.203 -11.067 1.00 92.38 83 PHE A N 1
ATOM 675 C CA . PHE A 1 83 ? 3.926 -0.559 -9.974 1.00 92.38 83 PHE A CA 1
ATOM 676 C C . PHE A 1 83 ? 2.409 -0.699 -10.109 1.00 92.38 83 PHE A C 1
ATOM 678 O O . PHE A 1 83 ? 1.752 0.045 -10.827 1.00 92.38 83 PHE A O 1
ATOM 685 N N . GLY A 1 84 ? 1.828 -1.613 -9.336 1.00 93.31 84 GLY A N 1
ATOM 686 C CA . GLY A 1 84 ? 0.385 -1.760 -9.174 1.00 93.31 84 GLY A CA 1
ATOM 687 C C . GLY A 1 84 ? -0.043 -1.776 -7.708 1.00 93.31 84 GLY A C 1
ATOM 688 O O . GLY A 1 84 ? 0.690 -2.231 -6.826 1.00 93.31 84 GLY A O 1
ATOM 689 N N . PHE A 1 85 ? -1.256 -1.300 -7.444 1.00 93.88 85 PHE A N 1
ATOM 690 C CA . PHE A 1 85 ? -1.926 -1.424 -6.157 1.00 93.88 85 PHE A CA 1
ATOM 691 C C . PHE A 1 85 ? -2.898 -2.590 -6.151 1.00 93.88 85 PHE A C 1
ATOM 693 O O . PHE A 1 85 ? -3.769 -2.694 -7.010 1.00 93.88 85 PHE A O 1
ATOM 700 N N . TYR A 1 86 ? -2.811 -3.407 -5.107 1.00 92.94 86 TYR A N 1
ATOM 701 C CA . TYR A 1 86 ? -3.725 -4.512 -4.845 1.00 92.94 86 TYR A CA 1
ATOM 702 C C . TYR A 1 86 ? -4.322 -4.336 -3.454 1.00 92.94 86 TYR A C 1
ATOM 704 O O . TYR A 1 86 ? -3.594 -4.143 -2.480 1.00 92.94 86 TYR A O 1
ATOM 712 N N . LEU A 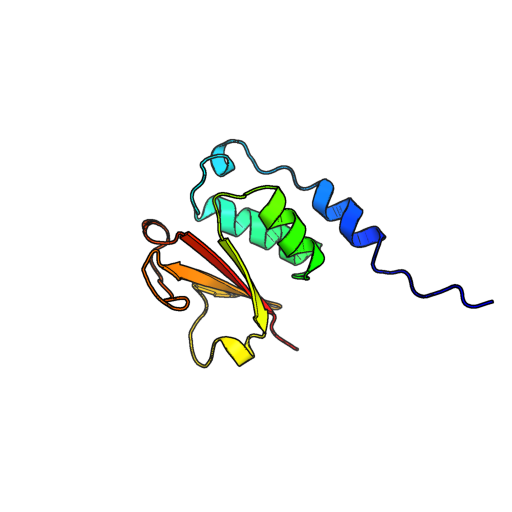1 87 ? -5.646 -4.395 -3.327 1.00 92.06 87 LEU A N 1
ATOM 713 C CA . LEU A 1 87 ? -6.289 -4.172 -2.034 1.00 92.06 87 LEU A CA 1
ATOM 714 C C . LEU A 1 87 ? -6.322 -5.468 -1.224 1.00 92.06 87 LEU A C 1
ATOM 716 O O . LEU A 1 87 ? -6.737 -6.519 -1.710 1.00 92.06 87 LEU A O 1
ATOM 720 N N . MET A 1 88 ? -5.925 -5.387 0.043 1.00 88.88 88 MET A N 1
ATOM 721 C CA . MET A 1 88 ? -6.001 -6.499 0.987 1.00 88.88 88 MET A CA 1
ATOM 722 C C . MET A 1 88 ? -7.369 -6.527 1.659 1.00 88.88 88 MET A C 1
ATOM 724 O O . MET A 1 88 ? -7.737 -5.578 2.345 1.00 88.88 88 MET A O 1
ATOM 728 N N . ALA A 1 89 ? -8.091 -7.635 1.536 1.00 84.69 89 ALA A N 1
ATOM 729 C CA . ALA A 1 89 ? -9.348 -7.862 2.235 1.00 84.69 89 ALA A CA 1
ATOM 730 C C . ALA A 1 89 ? -9.127 -8.071 3.744 1.00 84.69 89 ALA A C 1
ATOM 732 O O . ALA A 1 89 ? -8.190 -8.755 4.169 1.00 84.69 89 ALA A O 1
ATOM 733 N N . GLY A 1 90 ? -10.028 -7.531 4.567 1.00 69.75 90 GLY A N 1
ATOM 734 C CA . GLY A 1 90 ? -10.066 -7.822 6.001 1.00 69.75 90 GLY A CA 1
ATOM 735 C C . GLY A 1 90 ? -10.603 -9.227 6.289 1.00 69.75 90 GLY A C 1
ATOM 736 O O . GLY A 1 90 ? -11.784 -9.490 6.082 1.00 69.75 90 GLY A O 1
ATOM 737 N N . GLY A 1 91 ? -9.765 -10.138 6.795 1.00 65.00 91 GLY A N 1
ATOM 738 C CA . GLY A 1 91 ? -10.182 -11.505 7.130 1.00 65.00 91 GLY A CA 1
ATOM 739 C C . GLY A 1 91 ? -9.133 -12.316 7.898 1.00 65.00 91 GLY A C 1
ATOM 740 O O . GLY A 1 91 ? -7.993 -11.886 8.072 1.00 65.00 91 GLY A O 1
ATOM 741 N N . TRP A 1 92 ? -9.525 -13.495 8.392 1.00 44.03 92 TRP A N 1
ATOM 742 C CA . TRP A 1 92 ? -8.629 -14.444 9.067 1.00 44.03 92 TRP A CA 1
ATOM 743 C C . TRP A 1 92 ? -7.997 -15.391 8.033 1.00 44.03 92 TRP A C 1
ATOM 745 O O . TRP A 1 92 ? -8.639 -16.335 7.583 1.00 44.03 92 TRP A O 1
ATOM 755 N N . GLY A 1 93 ? -6.744 -15.133 7.643 1.00 55.03 93 GLY A N 1
ATOM 756 C CA . GLY A 1 93 ? -5.989 -15.955 6.687 1.00 55.03 93 GLY A CA 1
ATOM 757 C C . GLY A 1 93 ? -4.843 -15.196 6.010 1.00 55.03 93 GLY A C 1
ATOM 758 O O . GLY A 1 93 ? -4.689 -13.993 6.213 1.00 55.03 93 GLY A O 1
ATOM 759 N N . CYS A 1 94 ? -4.022 -15.899 5.217 1.00 53.53 94 CYS A N 1
ATOM 760 C CA . CYS A 1 94 ? -2.981 -15.270 4.397 1.00 53.53 94 CYS A CA 1
ATOM 761 C C . CYS A 1 94 ? -3.646 -14.384 3.326 1.00 53.53 94 CYS A C 1
ATOM 763 O O . CYS A 1 94 ? -4.528 -14.863 2.616 1.00 53.53 94 CYS A O 1
ATOM 765 N N . ALA A 1 95 ? -3.263 -13.103 3.298 1.00 60.50 95 ALA A N 1
ATOM 766 C CA . ALA A 1 95 ? -3.670 -12.018 2.394 1.00 60.50 95 ALA A CA 1
ATOM 767 C C . ALA A 1 95 ? -4.664 -12.401 1.275 1.00 60.50 95 ALA A C 1
ATOM 769 O O . ALA A 1 95 ? -4.278 -12.714 0.149 1.00 60.50 95 ALA A O 1
ATOM 770 N N . SER A 1 96 ? -5.964 -12.356 1.579 1.00 77.75 96 SER A N 1
ATOM 771 C CA . SER A 1 96 ? -6.987 -12.357 0.528 1.00 77.75 96 SER A CA 1
ATOM 772 C C . SER A 1 96 ? -7.019 -10.980 -0.129 1.00 77.75 96 SER A C 1
ATOM 774 O O . SER A 1 96 ? -6.929 -9.973 0.572 1.00 77.75 96 SER A O 1
ATOM 776 N N . LEU A 1 97 ? -7.132 -10.934 -1.455 1.00 86.25 97 LEU A N 1
ATOM 777 C CA . LEU A 1 97 ? -7.289 -9.683 -2.193 1.00 86.25 97 LEU A CA 1
ATOM 778 C C . LEU A 1 97 ? -8.770 -9.353 -2.384 1.00 86.25 97 LEU A C 1
ATOM 780 O O . LEU A 1 97 ? -9.624 -10.239 -2.353 1.00 86.25 97 LEU A O 1
ATOM 784 N N . THR A 1 98 ? -9.063 -8.071 -2.554 1.00 87.81 98 THR A N 1
ATOM 785 C CA . THR A 1 98 ? -10.399 -7.544 -2.836 1.00 87.81 98 THR A CA 1
ATOM 786 C C . THR A 1 98 ? -10.304 -6.464 -3.908 1.00 87.81 98 THR A C 1
ATOM 788 O O . THR A 1 98 ? -9.265 -5.836 -4.069 1.00 87.81 98 THR A O 1
ATOM 791 N N . GLU A 1 99 ? -11.394 -6.234 -4.626 1.00 88.06 99 GLU A N 1
ATOM 792 C CA . GLU A 1 99 ? -11.568 -5.074 -5.515 1.00 88.06 99 GLU A CA 1
ATOM 793 C C . GLU A 1 99 ? -12.449 -3.999 -4.851 1.00 88.06 99 GLU A C 1
ATOM 795 O O . GLU A 1 99 ? -12.702 -2.935 -5.405 1.00 88.06 99 GLU A O 1
ATOM 800 N N . ASP A 1 100 ? -12.936 -4.287 -3.643 1.00 87.12 100 ASP A N 1
ATOM 801 C CA . ASP A 1 100 ? -13.782 -3.412 -2.842 1.00 87.12 100 ASP A CA 1
ATOM 802 C C . ASP A 1 100 ? -12.932 -2.675 -1.799 1.00 87.12 100 ASP A C 1
ATOM 804 O O . ASP A 1 100 ? -12.428 -3.285 -0.846 1.00 87.12 100 ASP A O 1
ATOM 808 N N . ILE A 1 101 ? -12.776 -1.364 -2.000 1.00 87.75 101 ILE A N 1
ATOM 809 C CA . ILE A 1 101 ? -11.990 -0.481 -1.135 1.00 87.75 101 ILE A CA 1
ATOM 810 C C . ILE A 1 101 ? -12.581 -0.357 0.269 1.00 87.75 101 ILE A C 1
ATOM 812 O O . ILE A 1 101 ? -11.820 -0.347 1.237 1.00 87.75 101 ILE A O 1
ATOM 816 N N . ASP A 1 102 ? -13.908 -0.386 0.407 1.00 84.38 102 ASP A N 1
ATOM 817 C CA . ASP A 1 102 ? -14.592 -0.296 1.700 1.00 84.38 102 ASP A CA 1
ATOM 818 C C . ASP A 1 102 ? -14.371 -1.557 2.550 1.00 84.38 102 ASP A C 1
ATOM 820 O O . ASP A 1 102 ? -14.464 -1.528 3.778 1.00 84.38 102 ASP A O 1
ATOM 824 N N . LYS A 1 103 ? -14.049 -2.687 1.908 1.00 83.44 103 LYS A N 1
ATOM 825 C CA . LYS A 1 103 ? -13.699 -3.954 2.578 1.00 83.44 103 LYS A CA 1
ATOM 826 C C . LYS A 1 103 ? -12.193 -4.155 2.745 1.00 83.44 103 LYS A C 1
ATOM 828 O O . LYS A 1 103 ? -11.765 -5.200 3.257 1.00 83.44 103 LYS A O 1
ATOM 833 N N . SER A 1 104 ? -11.390 -3.194 2.294 1.00 87.44 104 SER A N 1
ATOM 834 C CA . SER A 1 104 ? -9.939 -3.287 2.347 1.00 87.44 104 SER A CA 1
ATOM 835 C C . SER A 1 104 ? -9.387 -2.837 3.702 1.00 87.44 104 SER A C 1
ATOM 837 O O . SER A 1 104 ? -9.864 -1.891 4.320 1.00 87.44 104 SER A O 1
ATOM 839 N N . VAL A 1 105 ? -8.361 -3.535 4.183 1.00 86.81 105 VAL A N 1
ATOM 840 C CA . VAL A 1 105 ? -7.626 -3.204 5.421 1.00 86.81 105 VAL A CA 1
ATOM 841 C C . VAL A 1 105 ? -6.194 -2.753 5.137 1.00 86.81 105 VAL A C 1
ATOM 843 O O . VAL A 1 105 ? -5.404 -2.506 6.050 1.00 86.81 105 VAL A O 1
ATOM 846 N N . GLY A 1 106 ? -5.819 -2.716 3.862 1.00 88.94 106 GLY A N 1
ATOM 847 C CA . GLY A 1 106 ? -4.467 -2.427 3.435 1.00 88.94 106 GLY A CA 1
ATOM 848 C C . GLY A 1 106 ? -4.296 -2.474 1.924 1.00 88.94 106 GLY A C 1
ATOM 849 O O . GLY A 1 106 ? -5.184 -2.917 1.198 1.00 88.94 106 GLY A O 1
ATOM 850 N N . VAL A 1 107 ? -3.124 -2.045 1.477 1.00 91.44 107 VAL A N 1
ATOM 851 C CA . VAL A 1 107 ? -2.711 -2.056 0.077 1.00 91.44 107 VAL A CA 1
ATOM 852 C C . VAL A 1 107 ? -1.369 -2.770 -0.064 1.00 91.44 107 VAL A C 1
ATOM 854 O O . VAL A 1 107 ? -0.453 -2.594 0.745 1.00 91.44 107 VAL A O 1
ATOM 857 N N . ILE A 1 108 ? -1.267 -3.620 -1.077 1.00 92.12 108 ILE A N 1
ATOM 858 C CA . ILE A 1 108 ? -0.004 -4.168 -1.551 1.00 92.12 108 ILE A CA 1
ATOM 859 C C . ILE A 1 108 ? 0.451 -3.325 -2.730 1.00 92.12 108 ILE A C 1
ATOM 861 O O . ILE A 1 108 ? -0.329 -3.056 -3.640 1.00 92.12 108 ILE A O 1
ATOM 865 N N . ILE A 1 109 ? 1.709 -2.916 -2.682 1.00 93.44 109 ILE A N 1
ATOM 866 C CA . ILE A 1 109 ? 2.400 -2.196 -3.739 1.00 93.44 109 ILE A CA 1
ATOM 867 C C . ILE A 1 109 ? 3.285 -3.239 -4.414 1.00 93.44 109 ILE A C 1
ATOM 869 O O . ILE A 1 109 ? 4.235 -3.728 -3.796 1.00 93.44 109 ILE A O 1
ATOM 873 N N . ALA A 1 110 ? 2.922 -3.647 -5.625 1.00 92.75 110 ALA A N 1
ATOM 874 C CA . ALA A 1 110 ? 3.702 -4.600 -6.400 1.00 92.75 110 ALA A CA 1
ATOM 875 C C . ALA A 1 110 ? 4.535 -3.837 -7.426 1.00 92.75 110 ALA A C 1
ATOM 877 O O . ALA A 1 110 ? 3.962 -3.110 -8.232 1.00 92.75 110 ALA A O 1
ATOM 878 N N . THR A 1 111 ? 5.858 -3.953 -7.377 1.00 91.38 111 THR A N 1
ATOM 879 C CA . THR A 1 111 ? 6.749 -3.280 -8.331 1.00 91.38 111 THR A CA 1
ATOM 880 C C . THR A 1 111 ? 6.853 -4.085 -9.616 1.00 91.38 111 THR A C 1
ATOM 882 O O . THR A 1 111 ? 7.068 -5.297 -9.555 1.00 91.38 111 THR A O 1
ATOM 885 N N . VAL A 1 112 ? 6.740 -3.417 -10.759 1.00 86.00 112 VAL A N 1
ATOM 886 C CA . VAL A 1 112 ? 6.974 -4.027 -12.070 1.00 86.00 112 VAL A CA 1
ATOM 887 C C . VAL A 1 112 ? 8.467 -3.918 -12.360 1.00 86.00 112 VAL A C 1
ATOM 889 O O . VAL A 1 112 ? 9.001 -2.813 -12.456 1.00 86.00 112 VAL A O 1
ATOM 892 N N . GLU A 1 113 ? 9.166 -5.047 -12.469 1.00 67.25 113 GLU A N 1
ATOM 893 C CA . GLU A 1 113 ? 10.531 -5.034 -13.002 1.00 67.25 113 GLU A CA 1
ATOM 894 C C . GLU A 1 113 ? 10.446 -4.846 -14.525 1.00 67.25 113 GLU A C 1
ATOM 896 O O . GLU A 1 113 ? 10.064 -5.767 -15.246 1.00 67.25 113 GLU A O 1
ATOM 901 N N . SER A 1 114 ? 10.746 -3.632 -15.000 1.00 54.78 114 SER A N 1
ATOM 902 C CA . SER A 1 114 ? 10.928 -3.323 -16.431 1.00 54.78 114 SER A CA 1
ATOM 903 C C . SER A 1 114 ? 12.360 -3.554 -16.901 1.00 54.78 114 SER A C 1
ATOM 905 O O . SER A 1 114 ? 13.300 -3.248 -16.131 1.00 54.78 114 SER A O 1
#